Protein AF-A0A1A8LHS8-F1 (afdb_monomer_lite)

Secondary structure (DSSP, 8-state):
-HHHHHHHHS--EE---TT-TT-PPPPSHHHHHTT-SEE---TT--SHHHHHHHHHHHTGGG-S--PPPGGGS-TT----SSS--SSTT--------------S---SS--TTPPP-------B-SSGGG-B-

Sequence (133 aa):
NDYIRHNVEKLSRVYPAGSRTNSSNYDPVPLWNAGCQIVALNFQTGCKEMDVNQGRFFVNGNCGYVLKPSYMRDRSTEFDPITLTRGEWLKHKILHIMIISAQQLPKVNKKKSSIVDPLVRVQIFGVPADVAE

Foldseek 3Di:
DVLLLVLLVDADADDDDPVPPVQDFDACQVVVLSNHLHDDGRCVDPDPSNVVVQVVQPPPVSPSDDDRDPLSNDNPHPDDLADGDDDPPPDDDDDDDDDDDDPPPDDPDPDPPDDDDDDDDDFDGHRPVGTDD

pLDDT: mean 95.69, std 4.18, range [78.56, 98.75]

InterPro domains:
  IPR001192 Phosphoinositide phospholipase C family [PR00390] (11-32)
  IPR001192 Phosphoinositide phospholipase C family [PR00390] (32-50)
  IPR001192 Phosphoinositide phospholipase C family [PTHR10336] (2-130)
  IPR001711 Phospholipase C, phosphatidylinositol-specific, Y domain [PF00387] (3-70)
  IPR001711 Phospholipase C, phosphatidylinositol-specific, Y domain [PS50008] (2-73)
  IPR001711 Phospholipase C, phosphatidylinositol-specific, Y domain [SM00149] (1-73)
  IPR017946 PLC-like phosphodiesterase, TIM beta/alpha-barrel domain superfamily [G3DSA:3.20.20.190] (1-88)
  IPR017946 PLC-like phosphodiesterase, TIM beta/alpha-barrel domain superfamily [SSF51695] (2-85)
  IPR035892 C2 domain superfamily [G3DSA:2.60.40.150] (89-133)
  IPR035892 C2 domain superfamily [SSF49562] (93-128)

Organism: NCBI:txid704102

Structure (mmCIF, N/CA/C/O backbone):
data_AF-A0A1A8LHS8-F1
#
_entry.id   AF-A0A1A8LHS8-F1
#
loop_
_atom_site.group_PDB
_atom_site.id
_atom_site.type_symbol
_atom_site.label_atom_id
_atom_site.label_alt_id
_atom_site.label_comp_id
_atom_site.label_asym_id
_atom_site.label_entity_id
_atom_site.label_seq_id
_atom_site.pdbx_PDB_ins_code
_atom_site.Cartn_x
_atom_site.Cartn_y
_atom_site.Cartn_z
_atom_site.occupancy
_atom_site.B_iso_or_equiv
_atom_site.auth_seq_id
_atom_site.auth_comp_id
_atom_site.auth_asym_id
_atom_site.auth_atom_id
_atom_site.pdbx_PDB_model_num
ATOM 1 N N . ASN A 1 1 ? 11.925 5.873 -13.320 1.00 91.31 1 ASN A N 1
ATOM 2 C CA . ASN A 1 1 ? 11.497 4.587 -12.718 1.00 91.31 1 ASN A CA 1
ATOM 3 C C . ASN A 1 1 ? 12.608 3.526 -12.509 1.00 91.31 1 ASN A C 1
ATOM 5 O O . ASN A 1 1 ? 12.285 2.345 -12.371 1.00 91.31 1 ASN A O 1
ATOM 9 N N . ASP A 1 2 ? 13.895 3.885 -12.389 1.00 95.00 2 ASP A N 1
ATOM 10 C CA . ASP A 1 2 ? 14.994 2.893 -12.317 1.00 95.00 2 ASP A CA 1
ATOM 11 C C . ASP A 1 2 ? 14.869 1.891 -11.162 1.00 95.00 2 ASP A C 1
ATOM 13 O O . ASP A 1 2 ? 15.146 0.700 -11.318 1.00 95.00 2 ASP A O 1
ATOM 17 N N . TYR A 1 3 ? 14.382 2.349 -10.008 1.00 96.12 3 TYR A N 1
ATOM 18 C CA . TYR A 1 3 ? 14.212 1.493 -8.836 1.00 96.12 3 TYR A CA 1
ATOM 19 C C . TYR A 1 3 ? 13.153 0.396 -9.047 1.00 96.12 3 TYR A C 1
ATOM 21 O O . TYR A 1 3 ? 13.315 -0.728 -8.573 1.00 96.12 3 TYR A O 1
ATOM 29 N N . ILE A 1 4 ? 12.114 0.671 -9.843 1.00 97.19 4 ILE A N 1
ATOM 30 C CA . ILE A 1 4 ? 11.100 -0.327 -10.215 1.00 97.19 4 ILE A CA 1
ATOM 31 C C . ILE A 1 4 ? 11.732 -1.411 -11.086 1.00 97.19 4 ILE A C 1
ATOM 33 O O . ILE A 1 4 ? 11.532 -2.595 -10.815 1.00 97.19 4 ILE A O 1
ATOM 37 N N . ARG A 1 5 ? 12.533 -1.015 -12.085 1.00 97.81 5 ARG A N 1
ATOM 38 C CA . ARG A 1 5 ? 13.253 -1.947 -12.969 1.00 97.81 5 ARG A CA 1
ATOM 39 C C . ARG A 1 5 ? 14.226 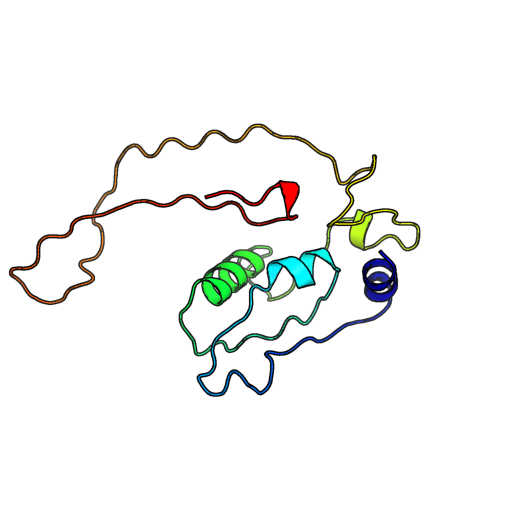-2.822 -12.178 1.00 97.81 5 ARG A C 1
ATOM 41 O O . ARG A 1 5 ? 14.240 -4.034 -12.366 1.00 97.81 5 ARG A O 1
ATOM 48 N N . HIS A 1 6 ? 14.960 -2.245 -11.223 1.00 98.19 6 HIS A N 1
ATOM 49 C CA . HIS A 1 6 ? 15.814 -3.002 -10.300 1.00 98.19 6 HIS A CA 1
ATOM 50 C C . HIS A 1 6 ? 15.024 -4.079 -9.532 1.00 98.19 6 HIS A C 1
ATOM 52 O O . HIS A 1 6 ? 15.426 -5.244 -9.471 1.00 98.19 6 HIS A O 1
ATOM 58 N N . ASN A 1 7 ? 13.850 -3.712 -9.015 1.00 98.44 7 ASN A N 1
ATOM 59 C CA . ASN A 1 7 ? 12.972 -4.587 -8.239 1.00 98.44 7 ASN A CA 1
ATOM 60 C C . ASN A 1 7 ? 12.260 -5.680 -9.065 1.00 98.44 7 ASN A C 1
ATOM 62 O O . ASN A 1 7 ? 11.504 -6.487 -8.510 1.00 98.44 7 ASN A O 1
ATOM 66 N N . VAL A 1 8 ? 12.448 -5.730 -10.387 1.00 98.31 8 VAL A N 1
ATOM 67 C CA . VAL A 1 8 ? 12.002 -6.868 -11.210 1.00 98.31 8 VAL A CA 1
ATOM 68 C C . VAL A 1 8 ? 12.892 -8.087 -10.970 1.00 98.31 8 VAL A C 1
ATOM 70 O O . VAL A 1 8 ? 12.394 -9.207 -10.906 1.00 98.31 8 VAL A O 1
ATOM 73 N N . GLU A 1 9 ? 14.196 -7.873 -10.803 1.00 97.81 9 GLU A N 1
ATOM 74 C CA . GLU A 1 9 ? 15.187 -8.951 -10.709 1.00 97.81 9 GLU A CA 1
ATOM 75 C C . GLU A 1 9 ? 15.787 -9.117 -9.314 1.00 97.81 9 GLU A C 1
ATOM 77 O O . GLU A 1 9 ? 16.358 -10.165 -9.009 1.00 97.81 9 GLU A O 1
ATOM 82 N N . LYS A 1 10 ? 15.712 -8.076 -8.482 1.00 98.25 10 LYS A N 1
ATOM 83 C CA . LYS A 1 10 ? 16.336 -8.023 -7.159 1.00 98.25 10 LYS A CA 1
ATOM 84 C C . LYS A 1 10 ? 15.285 -7.786 -6.079 1.00 98.25 10 LYS A C 1
ATOM 86 O O . LYS A 1 10 ? 14.234 -7.192 -6.329 1.00 98.25 10 LYS A O 1
ATOM 91 N N . LEU A 1 11 ? 15.573 -8.264 -4.871 1.00 98.62 11 LEU A N 1
ATOM 92 C CA . LEU A 1 11 ? 14.763 -7.990 -3.687 1.00 98.62 11 LEU A CA 1
ATOM 93 C C . LEU A 1 11 ? 15.325 -6.775 -2.953 1.00 98.62 11 LEU A C 1
ATOM 95 O O . LEU A 1 11 ? 16.493 -6.774 -2.569 1.00 98.62 11 LEU A O 1
ATOM 99 N N . SER A 1 12 ? 14.469 -5.788 -2.707 1.00 98.69 12 SER A N 1
ATOM 100 C CA . SER A 1 12 ? 14.786 -4.625 -1.881 1.00 98.69 12 SER A CA 1
ATOM 101 C C . SER A 1 12 ? 14.097 -4.732 -0.526 1.00 98.69 12 SER A C 1
ATOM 103 O O . SER A 1 12 ? 12.884 -4.961 -0.441 1.00 98.69 12 SER A O 1
ATOM 105 N N . ARG A 1 13 ? 14.883 -4.537 0.539 1.00 98.69 13 ARG A N 1
ATOM 106 C CA . ARG A 1 13 ? 14.401 -4.430 1.917 1.00 98.69 13 ARG A CA 1
ATOM 107 C C . ARG A 1 13 ? 14.502 -2.993 2.399 1.00 98.69 13 ARG A C 1
ATOM 109 O O . ARG A 1 13 ? 15.575 -2.404 2.346 1.00 98.69 13 ARG A O 1
ATOM 116 N N . VAL A 1 14 ? 13.399 -2.467 2.920 1.00 98.50 14 VAL A N 1
ATOM 117 C CA . VAL A 1 14 ? 13.323 -1.120 3.495 1.00 98.50 14 VAL A CA 1
ATOM 118 C C . VAL A 1 14 ? 12.850 -1.214 4.939 1.00 98.50 14 VAL A C 1
ATOM 120 O O . VAL A 1 14 ? 12.102 -2.125 5.284 1.00 98.50 14 VAL A O 1
ATOM 123 N N . TYR A 1 15 ? 13.332 -0.318 5.795 1.00 98.25 15 TYR A N 1
ATOM 124 C CA . TYR A 1 15 ? 13.069 -0.318 7.231 1.00 98.25 15 TYR A CA 1
ATOM 125 C C . TYR A 1 15 ? 12.753 1.098 7.737 1.00 98.25 15 TYR A C 1
ATOM 127 O O . TYR A 1 15 ? 13.143 2.075 7.091 1.00 98.25 15 TYR A O 1
ATOM 135 N N . PRO A 1 16 ? 12.052 1.235 8.880 1.00 98.19 16 PRO A N 1
ATOM 136 C CA . PRO A 1 16 ? 11.773 2.539 9.469 1.00 98.19 16 PRO A CA 1
ATOM 137 C C . PRO A 1 16 ? 13.065 3.289 9.805 1.00 98.19 16 PRO A C 1
ATOM 139 O O . PRO A 1 16 ? 14.047 2.688 10.238 1.00 98.19 16 PRO A O 1
ATOM 142 N N . ALA A 1 17 ? 13.061 4.613 9.642 1.00 97.44 17 ALA A N 1
ATOM 143 C CA . ALA A 1 17 ? 14.199 5.446 10.020 1.00 97.44 17 ALA A CA 1
ATOM 144 C C . ALA A 1 17 ? 14.549 5.277 11.510 1.00 97.44 17 ALA A C 1
ATOM 146 O O . ALA A 1 17 ? 13.654 5.198 12.351 1.00 97.44 17 ALA A O 1
ATOM 147 N N . GLY A 1 18 ? 15.844 5.305 11.848 1.00 96.69 18 GLY A N 1
ATOM 148 C CA . GLY A 1 18 ? 16.316 5.142 13.232 1.00 96.69 18 GLY A CA 1
ATOM 149 C C . GLY A 1 18 ? 15.802 6.209 14.209 1.00 96.69 18 GLY A C 1
ATOM 150 O O . GLY A 1 18 ? 15.747 5.967 15.410 1.00 96.69 18 GLY A O 1
ATOM 151 N N . SER A 1 19 ? 15.351 7.361 13.703 1.00 97.25 19 SER A N 1
ATOM 152 C CA . SER A 1 19 ? 14.690 8.407 14.495 1.00 97.25 19 SER A CA 1
ATOM 153 C C . SER A 1 19 ? 13.319 7.994 15.047 1.00 97.25 19 SER A C 1
ATOM 155 O O . SER A 1 19 ? 12.818 8.628 15.972 1.00 97.25 19 SER A O 1
ATOM 157 N N . ARG A 1 20 ? 12.704 6.921 14.530 1.00 96.06 20 ARG A N 1
ATOM 158 C CA . ARG A 1 20 ? 11.410 6.385 14.986 1.00 96.06 20 ARG A CA 1
ATOM 159 C C . ARG A 1 20 ? 11.583 5.482 16.210 1.00 96.06 20 ARG A C 1
ATOM 161 O O . ARG A 1 20 ? 11.141 4.336 16.227 1.00 96.06 20 ARG A O 1
ATOM 168 N N . THR A 1 21 ? 12.219 6.011 17.250 1.00 96.06 21 THR A N 1
ATOM 169 C CA . THR A 1 21 ? 12.524 5.293 18.501 1.00 96.06 21 THR A CA 1
ATOM 170 C C . THR A 1 21 ? 11.270 4.837 19.251 1.00 96.06 21 THR A C 1
ATOM 172 O O . THR A 1 21 ? 11.306 3.848 19.977 1.00 96.06 21 THR A O 1
ATOM 175 N N . ASN A 1 22 ? 10.132 5.495 19.018 1.00 97.00 22 ASN A N 1
ATOM 176 C CA . ASN A 1 22 ? 8.817 5.102 19.529 1.00 97.00 22 ASN A CA 1
ATOM 177 C C . ASN A 1 22 ? 8.138 3.975 18.727 1.00 97.00 22 ASN A C 1
ATOM 179 O O . ASN A 1 22 ? 6.953 3.724 18.923 1.00 97.00 22 ASN A O 1
ATOM 183 N N . SER A 1 23 ? 8.850 3.324 17.801 1.00 96.88 23 SER A N 1
ATOM 184 C CA . SER A 1 23 ? 8.310 2.284 16.916 1.00 96.88 23 SER A CA 1
ATOM 185 C C . SER A 1 23 ? 7.168 2.741 15.992 1.00 96.88 23 SER A C 1
ATOM 187 O O . SER A 1 23 ? 6.399 1.912 15.502 1.00 96.88 23 SER A O 1
ATOM 189 N N . SER A 1 24 ? 7.044 4.042 15.708 1.00 98.12 24 SER A N 1
ATOM 190 C CA . SER A 1 24 ? 6.103 4.529 14.689 1.00 98.12 24 SER A CA 1
ATOM 191 C C . SER A 1 24 ? 6.427 3.962 13.302 1.00 98.12 24 SER A C 1
ATOM 193 O O . SER A 1 24 ? 7.583 3.663 12.989 1.00 98.12 24 SER A O 1
ATOM 195 N N . ASN A 1 25 ? 5.408 3.830 12.454 1.00 98.50 25 ASN A N 1
ATOM 196 C CA . ASN A 1 25 ? 5.546 3.338 11.085 1.00 98.50 25 ASN A CA 1
ATOM 197 C C . ASN A 1 25 ? 5.503 4.483 10.063 1.00 98.50 25 ASN A C 1
ATOM 199 O O . ASN A 1 25 ? 5.036 5.587 10.349 1.00 98.50 25 ASN A O 1
ATOM 203 N N . TYR A 1 26 ? 6.070 4.230 8.887 1.00 98.31 26 TYR A N 1
ATOM 204 C CA . TYR A 1 26 ? 5.934 5.070 7.698 1.00 98.31 26 TYR A CA 1
ATOM 205 C C . TYR A 1 26 ? 4.883 4.450 6.766 1.00 98.31 26 TYR A C 1
ATOM 207 O O . TYR A 1 26 ? 4.600 3.258 6.887 1.00 98.31 26 TYR A O 1
ATOM 215 N N . ASP A 1 27 ? 4.327 5.233 5.840 1.00 98.06 27 ASP A N 1
ATOM 216 C CA . ASP A 1 27 ? 3.385 4.717 4.841 1.00 98.06 27 ASP A CA 1
ATOM 217 C C . ASP A 1 27 ? 4.087 3.714 3.901 1.00 98.06 27 ASP A C 1
ATOM 219 O O . ASP A 1 27 ? 5.036 4.096 3.206 1.00 98.06 27 ASP A O 1
ATOM 223 N N . PRO A 1 28 ? 3.667 2.435 3.862 1.00 98.56 28 PRO A N 1
ATOM 224 C CA . PRO A 1 28 ? 4.299 1.432 3.012 1.00 98.56 28 PRO A CA 1
ATOM 225 C C . PRO A 1 28 ? 3.976 1.596 1.516 1.00 98.56 28 PRO A C 1
ATOM 227 O O . PRO A 1 28 ? 4.720 1.083 0.674 1.00 98.56 28 PRO A O 1
ATOM 230 N N . VAL A 1 29 ? 2.895 2.302 1.162 1.00 98.56 29 VAL A N 1
ATOM 231 C CA . VAL A 1 29 ? 2.349 2.346 -0.204 1.00 98.56 29 VAL A CA 1
ATOM 232 C C . VAL A 1 29 ? 3.326 2.949 -1.220 1.00 98.56 29 VAL A C 1
ATOM 234 O O . VAL A 1 29 ? 3.533 2.318 -2.261 1.00 98.56 29 VAL A O 1
ATOM 237 N N . PRO A 1 30 ? 4.020 4.075 -0.950 1.00 98.25 30 PRO A N 1
ATOM 238 C CA . PRO A 1 30 ? 5.036 4.600 -1.862 1.00 98.25 30 PRO A CA 1
ATOM 239 C C . PRO A 1 30 ? 6.149 3.596 -2.194 1.00 98.25 30 PRO A C 1
ATOM 241 O O . PRO A 1 30 ? 6.630 3.558 -3.327 1.00 98.25 30 PRO A O 1
ATOM 244 N N . LEU A 1 31 ? 6.539 2.741 -1.243 1.00 98.56 31 LEU A N 1
ATOM 245 C CA . LEU A 1 31 ? 7.575 1.733 -1.475 1.00 98.56 31 LEU A CA 1
ATOM 246 C C . LEU A 1 31 ? 7.053 0.545 -2.284 1.00 98.56 31 LEU A C 1
ATOM 248 O O . LEU A 1 31 ? 7.766 0.042 -3.154 1.00 98.56 31 LEU A O 1
ATOM 252 N N . TRP A 1 32 ? 5.802 0.132 -2.070 1.00 98.62 32 TRP A N 1
ATOM 253 C CA . TRP A 1 32 ? 5.159 -0.846 -2.948 1.00 98.62 32 TRP A CA 1
ATOM 254 C C . TRP A 1 32 ? 4.982 -0.306 -4.367 1.00 98.62 32 TRP A C 1
ATOM 256 O O . TRP A 1 32 ? 5.258 -1.039 -5.312 1.00 98.62 32 TRP A O 1
ATOM 266 N N . ASN A 1 33 ? 4.617 0.969 -4.532 1.00 98.25 33 ASN A N 1
ATOM 267 C CA . ASN A 1 33 ? 4.540 1.640 -5.835 1.00 98.25 33 ASN A CA 1
ATOM 268 C C . ASN A 1 33 ? 5.904 1.687 -6.546 1.00 98.25 33 ASN A C 1
ATOM 270 O O . ASN A 1 33 ? 5.964 1.647 -7.772 1.00 98.25 33 ASN A O 1
ATOM 274 N N . ALA A 1 34 ? 7.006 1.706 -5.790 1.00 97.75 34 ALA A N 1
ATOM 275 C CA . ALA A 1 34 ? 8.369 1.595 -6.312 1.00 97.75 34 ALA A CA 1
ATOM 276 C C . ALA A 1 34 ? 8.841 0.139 -6.536 1.00 97.75 34 ALA A C 1
ATOM 278 O O . ALA A 1 34 ? 9.970 -0.101 -6.966 1.00 97.75 34 ALA A O 1
ATOM 279 N N . GLY A 1 35 ? 7.994 -0.856 -6.260 1.00 98.25 35 GLY A N 1
ATOM 280 C CA . GLY A 1 35 ? 8.284 -2.272 -6.489 1.00 98.25 35 GLY A CA 1
ATOM 281 C C . GLY A 1 35 ? 9.000 -2.996 -5.353 1.00 98.25 35 GLY A C 1
ATOM 282 O O . GLY A 1 35 ? 9.268 -4.190 -5.523 1.00 98.25 35 GLY A O 1
ATOM 283 N N . CYS A 1 36 ? 9.269 -2.330 -4.225 1.00 98.62 36 CYS A N 1
ATOM 284 C CA . CYS A 1 36 ? 9.909 -2.938 -3.060 1.00 98.62 36 CYS A CA 1
ATOM 285 C C . CYS A 1 36 ? 9.040 -4.057 -2.481 1.00 98.62 36 CYS A C 1
ATOM 287 O O . CYS A 1 36 ? 7.831 -3.903 -2.309 1.00 98.62 36 CYS A O 1
ATOM 289 N N . GLN A 1 37 ? 9.669 -5.182 -2.156 1.00 98.56 37 GLN A N 1
ATOM 290 C CA . GLN A 1 37 ? 8.984 -6.402 -1.736 1.00 98.56 37 GLN A CA 1
ATOM 291 C C . GLN A 1 37 ? 9.029 -6.573 -0.217 1.00 98.56 37 GLN A C 1
ATOM 293 O O . GLN A 1 37 ? 8.033 -6.963 0.384 1.00 98.56 37 GLN A O 1
ATOM 298 N N . ILE A 1 38 ? 10.165 -6.251 0.412 1.00 98.75 38 ILE A N 1
ATOM 299 C CA . ILE A 1 38 ? 10.373 -6.431 1.853 1.00 98.75 38 ILE A CA 1
ATOM 300 C C . ILE A 1 38 ? 10.287 -5.061 2.538 1.00 98.75 38 ILE A C 1
ATOM 302 O O . ILE A 1 38 ? 11.282 -4.477 2.967 1.00 98.75 38 ILE A O 1
ATOM 306 N N . VAL A 1 39 ? 9.072 -4.523 2.598 1.00 98.69 39 VAL A N 1
ATOM 307 C CA . VAL A 1 39 ? 8.750 -3.249 3.257 1.00 98.69 39 VAL A CA 1
ATOM 308 C C . VAL A 1 39 ? 8.525 -3.520 4.746 1.00 98.69 39 VAL A C 1
ATOM 310 O O . VAL A 1 39 ? 7.434 -3.904 5.159 1.00 98.69 39 VAL A O 1
ATOM 313 N N . ALA A 1 40 ? 9.584 -3.419 5.552 1.00 98.62 40 ALA A N 1
ATOM 314 C CA . ALA A 1 40 ? 9.526 -3.759 6.968 1.00 98.62 40 ALA A CA 1
ATOM 315 C C . ALA A 1 40 ? 8.844 -2.648 7.775 1.00 98.62 40 ALA A C 1
ATOM 317 O O . ALA A 1 40 ? 9.195 -1.472 7.649 1.00 98.62 40 ALA A O 1
ATOM 318 N N . LEU A 1 41 ? 7.919 -3.059 8.641 1.00 98.75 41 LEU A N 1
ATOM 319 C CA . LEU A 1 41 ? 7.185 -2.223 9.585 1.00 98.75 41 LEU A CA 1
ATOM 320 C C . LEU A 1 41 ? 7.290 -2.816 10.999 1.00 98.75 41 LEU A C 1
ATOM 322 O O . LEU A 1 41 ? 7.571 -4.001 11.178 1.00 98.75 41 LEU A O 1
ATOM 326 N N . ASN A 1 42 ? 7.031 -1.989 12.002 1.00 98.50 42 ASN A N 1
ATOM 327 C CA . ASN A 1 42 ? 6.925 -2.360 13.407 1.00 98.50 42 ASN A CA 1
ATOM 328 C C . ASN A 1 42 ? 5.538 -2.964 13.681 1.00 98.50 42 ASN A C 1
ATOM 330 O O . ASN A 1 42 ? 4.574 -2.223 13.877 1.00 98.50 42 ASN A O 1
ATOM 334 N N . PHE A 1 43 ? 5.427 -4.297 13.666 1.00 98.25 43 PHE A N 1
ATOM 335 C CA . PHE A 1 43 ? 4.159 -5.042 13.811 1.00 98.25 43 PHE A CA 1
ATOM 336 C C . PHE A 1 43 ? 3.464 -4.851 15.164 1.00 98.25 43 PHE A C 1
ATOM 338 O O . PHE A 1 43 ? 2.251 -5.009 15.259 1.00 98.25 43 PHE A O 1
ATOM 345 N N . GLN A 1 44 ? 4.216 -4.500 16.206 1.00 98.06 44 GLN A N 1
ATOM 346 C CA . GLN A 1 44 ? 3.689 -4.240 17.545 1.00 98.06 44 GLN A CA 1
ATOM 347 C C . GLN A 1 44 ? 2.861 -2.948 17.638 1.00 98.06 44 GLN A C 1
ATOM 349 O O . GLN A 1 44 ? 2.137 -2.755 18.612 1.00 98.06 44 GLN A O 1
ATOM 354 N N . THR A 1 45 ? 2.986 -2.048 16.659 1.00 97.62 45 THR A N 1
ATOM 355 C CA . THR A 1 45 ? 2.349 -0.730 16.685 1.00 97.62 45 THR A CA 1
ATOM 356 C C . THR A 1 45 ? 1.013 -0.781 15.948 1.00 97.62 45 THR A C 1
ATOM 358 O O . THR A 1 45 ? 0.981 -0.859 14.721 1.00 97.62 45 THR A O 1
ATOM 361 N N . GLY A 1 46 ? -0.094 -0.703 16.694 1.00 96.88 46 GLY A N 1
ATOM 362 C CA . GLY A 1 46 ? -1.433 -0.525 16.126 1.00 96.88 46 GLY A CA 1
ATOM 363 C C . GLY A 1 46 ? -1.590 0.885 15.559 1.00 96.88 46 GLY A C 1
ATOM 364 O O . GLY A 1 46 ? -1.750 1.843 16.315 1.00 96.88 46 GLY A O 1
ATOM 365 N N . CYS A 1 47 ? -1.491 1.020 14.240 1.00 97.31 47 CYS A N 1
ATOM 366 C CA . CYS A 1 47 ? -1.588 2.291 13.530 1.00 97.31 47 CYS A CA 1
ATOM 367 C C . CYS A 1 47 ? -2.091 2.087 12.096 1.00 97.31 47 CYS A C 1
ATOM 369 O O . CYS A 1 47 ? -2.044 0.979 11.561 1.00 97.31 47 CYS A O 1
ATOM 371 N N . LYS A 1 48 ? -2.489 3.188 11.450 1.00 97.38 48 LYS A N 1
ATOM 372 C CA . LYS A 1 48 ? -3.019 3.215 10.079 1.00 97.38 48 LYS A CA 1
ATOM 373 C C . LYS A 1 48 ? -2.103 2.507 9.072 1.00 97.38 48 LYS A C 1
ATOM 375 O O . LYS A 1 48 ? -2.572 1.775 8.207 1.00 97.38 48 LYS A O 1
ATOM 380 N N . GLU A 1 49 ? -0.791 2.706 9.177 1.00 98.44 49 GLU A N 1
ATOM 381 C CA . GLU A 1 49 ? 0.192 2.090 8.278 1.00 98.44 49 GLU A CA 1
ATOM 382 C C . GLU A 1 49 ? 0.206 0.561 8.418 1.00 98.44 49 GLU A C 1
ATOM 384 O O . GLU A 1 49 ? 0.367 -0.160 7.431 1.00 98.44 49 GLU A O 1
ATOM 389 N N . MET A 1 50 ? 0.009 0.061 9.643 1.00 98.50 50 MET A N 1
ATOM 390 C CA . MET A 1 50 ? -0.103 -1.371 9.905 1.00 98.50 50 MET A CA 1
ATOM 391 C C . MET A 1 50 ? -1.441 -1.927 9.412 1.00 98.50 50 MET A C 1
ATOM 393 O O . MET A 1 50 ? -1.451 -3.014 8.837 1.00 98.50 50 MET A O 1
ATOM 397 N N . ASP A 1 51 ? -2.537 -1.175 9.549 1.00 98.50 51 ASP A N 1
ATOM 398 C CA . ASP A 1 51 ? -3.852 -1.566 9.023 1.00 98.50 51 ASP A CA 1
ATOM 399 C C . ASP A 1 51 ? -3.803 -1.742 7.494 1.00 98.50 51 ASP A C 1
ATOM 401 O O . ASP A 1 51 ? -4.271 -2.749 6.956 1.00 98.50 51 ASP A O 1
ATOM 405 N N . VAL A 1 52 ? -3.148 -0.812 6.785 1.00 98.38 52 VAL A N 1
ATOM 406 C CA . VAL A 1 52 ? -2.917 -0.902 5.332 1.00 98.38 52 VAL A CA 1
ATOM 407 C C . VAL A 1 52 ? -2.060 -2.123 4.978 1.00 98.38 52 VAL A C 1
ATOM 409 O O . VAL A 1 52 ? -2.368 -2.839 4.023 1.00 98.38 52 VAL A O 1
ATOM 412 N N . ASN A 1 53 ? -1.007 -2.407 5.751 1.00 98.50 53 ASN A N 1
ATOM 413 C CA . ASN A 1 53 ? -0.174 -3.597 5.566 1.00 98.50 53 ASN A CA 1
ATOM 414 C C . ASN A 1 53 ? -0.955 -4.902 5.756 1.00 98.50 53 ASN A C 1
ATOM 416 O O . ASN A 1 53 ? -0.894 -5.787 4.902 1.00 98.50 53 ASN A O 1
ATOM 420 N N . GLN A 1 54 ? -1.731 -5.012 6.830 1.00 98.19 54 GLN A N 1
ATOM 421 C CA . GLN A 1 54 ? -2.561 -6.187 7.082 1.00 98.19 54 GLN A CA 1
ATOM 422 C C . GLN A 1 54 ? -3.607 -6.374 5.977 1.00 98.19 54 GLN A C 1
ATOM 424 O O . GLN A 1 54 ? -3.728 -7.473 5.439 1.00 98.19 54 GLN A O 1
ATOM 429 N N . GLY A 1 55 ? -4.288 -5.303 5.556 1.00 97.88 55 GLY A N 1
ATOM 430 C CA . GLY A 1 55 ? -5.233 -5.347 4.438 1.00 97.88 55 GLY A CA 1
ATOM 431 C C . GLY A 1 55 ? -4.584 -5.788 3.121 1.00 97.88 55 GLY A C 1
ATOM 432 O O . GLY A 1 55 ? -5.136 -6.624 2.405 1.00 97.88 55 GLY A O 1
ATOM 433 N N . ARG A 1 56 ? -3.374 -5.293 2.819 1.00 97.69 56 ARG A N 1
ATOM 434 C CA . ARG A 1 56 ? -2.617 -5.660 1.612 1.00 97.69 56 ARG A CA 1
ATOM 435 C C . ARG A 1 56 ? -2.290 -7.150 1.557 1.00 97.69 56 ARG A C 1
ATOM 437 O O . ARG A 1 56 ? -2.378 -7.725 0.474 1.00 97.69 56 ARG A O 1
ATOM 444 N N . PHE A 1 57 ? -1.901 -7.751 2.682 1.00 98.50 57 PHE A N 1
ATOM 445 C CA . PHE A 1 57 ? -1.486 -9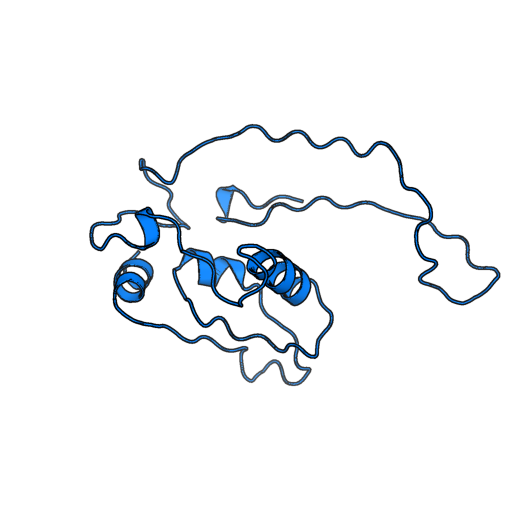.156 2.765 1.00 98.50 57 PHE A CA 1
ATOM 446 C C . PHE A 1 57 ? -2.611 -10.129 3.134 1.00 98.50 57 PHE A C 1
ATOM 448 O O . PHE A 1 57 ? -2.385 -11.331 3.086 1.00 98.50 57 PHE A O 1
ATOM 455 N N . PHE A 1 58 ? -3.823 -9.640 3.418 1.00 97.88 58 PHE A N 1
ATOM 456 C CA . PHE A 1 58 ? -4.998 -10.481 3.667 1.00 97.88 58 PHE A CA 1
ATOM 457 C C . PHE A 1 58 ? -5.422 -11.297 2.432 1.00 97.88 58 PHE A C 1
ATOM 459 O O . PHE A 1 58 ? -5.954 -12.403 2.545 1.00 97.88 58 PHE A O 1
ATOM 466 N N . VAL A 1 59 ? -5.174 -10.763 1.232 1.00 96.25 59 VAL A N 1
ATOM 467 C CA . VAL A 1 59 ? -5.437 -11.466 -0.033 1.00 96.25 59 VAL A CA 1
ATOM 468 C C . VAL A 1 59 ? -4.500 -12.667 -0.214 1.00 96.25 59 VAL A C 1
ATOM 470 O O . VAL A 1 59 ? -3.535 -12.847 0.523 1.00 96.25 59 VAL A O 1
ATOM 473 N N . ASN A 1 60 ? -4.762 -13.498 -1.226 1.00 97.94 60 ASN A N 1
ATOM 474 C CA . ASN A 1 60 ? -3.946 -14.684 -1.522 1.00 97.94 60 ASN A CA 1
ATOM 475 C C . ASN A 1 60 ? -3.830 -15.662 -0.330 1.00 97.94 60 ASN A C 1
ATOM 477 O O . ASN A 1 60 ? -2.769 -16.226 -0.063 1.00 97.94 60 ASN A O 1
ATOM 481 N N . GLY A 1 61 ? -4.927 -15.829 0.416 1.00 97.62 61 GLY A N 1
ATOM 482 C CA . GLY A 1 61 ? -4.997 -16.757 1.546 1.00 97.62 61 GLY A CA 1
ATOM 483 C C . GLY A 1 61 ? -4.136 -16.356 2.745 1.00 97.62 61 GLY A C 1
ATOM 484 O O . GLY A 1 61 ? -3.754 -17.231 3.516 1.00 97.62 61 GLY A O 1
ATOM 485 N N . ASN A 1 62 ? -3.806 -15.067 2.897 1.00 97.69 62 ASN A N 1
ATOM 486 C CA . ASN A 1 62 ? -2.990 -14.553 3.999 1.00 97.69 62 ASN A CA 1
ATOM 487 C C . ASN A 1 62 ? -1.618 -15.249 4.137 1.00 97.69 62 ASN A C 1
ATOM 489 O O . ASN A 1 62 ? -1.087 -15.412 5.234 1.00 97.69 62 ASN A O 1
ATOM 493 N N . CYS A 1 63 ? -1.028 -15.688 3.020 1.00 98.31 63 CYS A N 1
ATOM 494 C CA . CYS A 1 63 ? 0.232 -16.440 3.031 1.00 98.31 63 CYS A CA 1
ATOM 495 C C . CYS A 1 63 ? 1.485 -15.557 3.189 1.00 98.31 63 CYS A C 1
ATOM 497 O O . CYS A 1 63 ? 2.601 -16.071 3.227 1.00 98.31 63 CYS A O 1
ATOM 499 N N . GLY A 1 64 ? 1.318 -14.231 3.233 1.00 97.81 64 GLY A N 1
ATOM 500 C CA . GLY A 1 64 ? 2.418 -13.263 3.305 1.00 97.81 64 GLY A CA 1
ATOM 501 C C . GLY A 1 64 ? 3.061 -12.917 1.956 1.00 97.81 64 GLY A C 1
ATOM 502 O O . GLY A 1 64 ? 3.958 -12.079 1.913 1.00 97.81 64 GLY A O 1
ATOM 503 N N . TYR A 1 65 ? 2.590 -13.495 0.846 1.00 98.56 65 TYR A N 1
ATOM 504 C CA . TYR A 1 65 ? 3.076 -13.193 -0.503 1.00 98.56 65 TYR A CA 1
ATOM 505 C C . TYR A 1 65 ? 1.934 -12.744 -1.408 1.00 98.56 65 TYR A C 1
ATOM 507 O O . TYR A 1 65 ? 0.936 -13.443 -1.562 1.00 98.56 65 TYR A O 1
ATOM 515 N N . VAL A 1 66 ? 2.099 -11.595 -2.066 1.00 98.50 66 VAL A N 1
ATOM 516 C CA . VAL A 1 66 ? 1.129 -11.076 -3.037 1.00 98.50 66 VAL A CA 1
ATOM 517 C C . VAL A 1 66 ? 1.847 -10.749 -4.337 1.00 98.50 66 VAL A C 1
ATOM 519 O O . VAL A 1 66 ? 2.801 -9.970 -4.355 1.00 98.50 66 VAL A O 1
ATOM 522 N N . LEU A 1 67 ? 1.394 -11.350 -5.439 1.00 98.62 67 LEU A N 1
ATOM 523 C CA . LEU A 1 67 ? 2.002 -11.147 -6.750 1.00 98.62 67 LEU A CA 1
ATOM 524 C C . LEU A 1 67 ? 1.882 -9.675 -7.180 1.00 98.62 67 LEU A C 1
ATOM 526 O O . LEU A 1 67 ? 0.806 -9.076 -7.118 1.00 98.62 67 LEU A O 1
ATOM 530 N N . LYS A 1 68 ? 2.996 -9.090 -7.637 1.00 98.50 68 LYS A N 1
ATOM 531 C CA . LYS A 1 68 ? 3.017 -7.728 -8.189 1.00 98.50 68 LYS A CA 1
ATOM 532 C C . LYS A 1 68 ? 2.243 -7.646 -9.520 1.00 98.50 68 LYS A C 1
ATOM 534 O O . LYS A 1 68 ? 2.245 -8.626 -10.279 1.00 98.50 68 LYS A O 1
ATOM 539 N N . PRO A 1 69 ? 1.660 -6.478 -9.859 1.00 97.62 69 PRO A N 1
ATOM 540 C CA . PRO A 1 69 ? 1.105 -6.226 -11.189 1.00 97.62 69 PRO A CA 1
ATOM 541 C C . PRO A 1 69 ? 2.100 -6.567 -12.306 1.00 97.62 69 PRO A C 1
ATOM 543 O O . PRO A 1 69 ? 3.311 -6.443 -12.118 1.00 97.62 69 PRO A O 1
ATOM 546 N N . SER A 1 70 ? 1.610 -7.002 -13.471 1.00 97.88 70 SER A N 1
ATOM 547 C CA . SER A 1 70 ? 2.461 -7.432 -14.596 1.00 97.88 70 SER A CA 1
ATOM 548 C C . SER A 1 70 ? 3.461 -6.358 -15.026 1.00 97.88 70 SER A C 1
ATOM 550 O O . SER A 1 70 ? 4.638 -6.662 -15.188 1.00 97.88 70 SER A O 1
ATOM 552 N N . TYR A 1 71 ? 3.032 -5.098 -15.096 1.00 96.81 71 TYR A N 1
ATOM 553 C CA . TYR A 1 71 ? 3.891 -3.966 -15.451 1.00 96.81 71 TYR A CA 1
ATOM 554 C C . TYR A 1 71 ? 4.989 -3.662 -14.413 1.00 96.81 71 TYR A C 1
ATOM 556 O O . TYR A 1 71 ? 5.931 -2.948 -14.723 1.00 96.81 71 TYR A O 1
ATOM 564 N N . MET A 1 72 ? 4.922 -4.209 -13.194 1.00 97.69 72 MET A N 1
ATOM 565 C CA . MET A 1 72 ? 5.991 -4.115 -12.178 1.00 97.69 72 MET A CA 1
ATOM 566 C C . MET A 1 72 ? 6.878 -5.368 -12.124 1.00 97.69 72 MET A C 1
ATOM 568 O O . MET A 1 72 ? 7.699 -5.530 -11.212 1.00 97.69 72 MET A O 1
ATOM 572 N N . ARG A 1 73 ? 6.651 -6.294 -13.058 1.00 97.81 73 ARG A N 1
ATOM 573 C CA . ARG A 1 73 ? 7.431 -7.516 -13.286 1.00 97.81 73 ARG A CA 1
ATOM 574 C C . ARG A 1 73 ? 8.100 -7.510 -14.663 1.00 97.81 73 ARG A C 1
ATOM 576 O O . ARG A 1 73 ? 8.782 -8.473 -14.994 1.00 97.81 73 ARG A O 1
ATOM 583 N N . ASP A 1 74 ? 7.905 -6.449 -15.442 1.00 97.19 74 ASP A N 1
ATOM 584 C CA . ASP A 1 74 ? 8.512 -6.261 -16.753 1.00 97.19 74 ASP A CA 1
ATOM 585 C C . ASP A 1 74 ? 9.760 -5.369 -16.657 1.00 97.19 74 ASP A C 1
ATOM 587 O O . ASP A 1 74 ? 9.713 -4.274 -16.096 1.00 97.19 74 ASP A O 1
ATOM 591 N N . ARG A 1 75 ? 10.875 -5.830 -17.233 1.00 95.69 75 ARG A N 1
ATOM 592 C CA . ARG A 1 75 ? 12.144 -5.090 -17.292 1.00 95.69 75 ARG A CA 1
ATOM 593 C C . ARG A 1 75 ? 12.053 -3.873 -18.211 1.00 95.69 75 ARG A C 1
ATOM 595 O O . ARG A 1 75 ? 12.707 -2.871 -17.936 1.00 95.69 75 ARG A O 1
ATOM 602 N N . SER A 1 76 ? 11.230 -3.944 -19.260 1.00 95.56 76 SER A N 1
ATOM 603 C CA . SER A 1 76 ? 10.984 -2.826 -20.178 1.00 95.56 76 SER A CA 1
ATOM 604 C C . SER A 1 76 ? 9.945 -1.832 -19.671 1.00 95.56 76 SER A C 1
ATOM 606 O O . SER A 1 76 ? 9.582 -0.914 -20.398 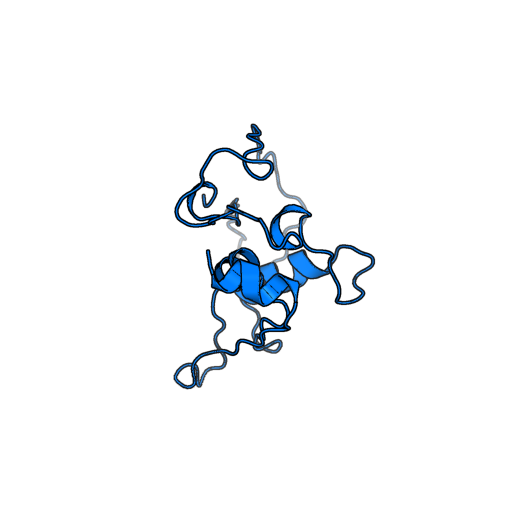1.00 95.56 76 SER A O 1
ATOM 608 N N . THR A 1 77 ? 9.475 -1.968 -18.427 1.00 95.81 77 THR A N 1
ATOM 609 C CA . THR A 1 77 ? 8.424 -1.094 -17.912 1.00 95.81 77 THR A CA 1
ATOM 610 C C . THR A 1 77 ? 8.804 0.386 -17.979 1.00 95.81 77 THR A C 1
ATOM 612 O O . THR A 1 77 ? 9.923 0.802 -17.643 1.00 95.81 77 THR A O 1
ATOM 615 N N . GLU A 1 78 ? 7.832 1.190 -18.393 1.00 96.19 78 GLU A N 1
ATOM 616 C CA . GLU A 1 78 ? 7.855 2.653 -18.335 1.00 96.19 78 GLU A CA 1
ATOM 617 C C . GLU A 1 78 ? 6.952 3.180 -17.213 1.00 96.19 78 GLU A C 1
ATOM 619 O O . GLU A 1 78 ? 6.800 4.388 -17.065 1.00 96.19 78 GLU A O 1
ATOM 624 N N . PHE A 1 79 ? 6.385 2.287 -16.387 1.00 97.00 79 PHE A N 1
ATOM 625 C CA . PHE A 1 79 ? 5.577 2.685 -15.242 1.00 97.00 79 PHE A CA 1
ATOM 626 C C . PHE A 1 79 ? 6.399 3.572 -14.309 1.00 97.00 79 PHE A C 1
ATOM 628 O O . PHE A 1 79 ? 7.462 3.161 -13.835 1.00 97.00 79 PHE A O 1
ATOM 635 N N . ASP A 1 80 ? 5.880 4.762 -14.029 1.00 96.06 80 ASP A N 1
ATOM 636 C CA . ASP A 1 80 ? 6.391 5.667 -13.012 1.00 96.06 80 ASP A CA 1
ATOM 637 C C . ASP A 1 80 ? 5.213 6.146 -12.150 1.00 96.06 80 ASP A C 1
ATOM 639 O O . ASP A 1 80 ? 4.282 6.755 -12.681 1.00 96.06 80 ASP A O 1
ATOM 643 N N . PRO A 1 81 ? 5.200 5.853 -10.837 1.00 95.56 81 PRO A N 1
ATOM 644 C CA . PRO A 1 81 ? 4.075 6.193 -9.976 1.00 95.56 81 PRO A CA 1
ATOM 645 C C . PRO A 1 81 ? 3.927 7.703 -9.766 1.00 95.56 81 PRO A C 1
ATOM 647 O O . PRO A 1 81 ? 2.848 8.137 -9.382 1.00 95.56 81 PRO A O 1
ATOM 650 N N . ILE A 1 82 ? 4.980 8.498 -9.990 1.00 94.50 82 ILE A N 1
ATOM 651 C CA . ILE A 1 82 ? 4.947 9.957 -9.822 1.00 94.50 82 ILE A CA 1
ATOM 652 C C . ILE A 1 82 ? 4.495 10.620 -11.125 1.00 94.50 82 ILE A C 1
ATOM 654 O O . ILE A 1 82 ? 3.649 11.512 -11.107 1.00 94.50 82 ILE A O 1
ATOM 658 N N . THR A 1 83 ? 5.033 10.167 -12.259 1.00 92.94 83 THR A N 1
ATOM 659 C CA . THR A 1 83 ? 4.717 10.702 -13.590 1.00 92.94 83 THR A CA 1
ATOM 660 C C . THR A 1 83 ? 4.067 9.631 -14.459 1.00 92.94 83 THR A C 1
ATOM 662 O O . THR A 1 83 ? 4.728 8.980 -15.269 1.00 92.94 83 THR A O 1
ATOM 665 N N . LEU A 1 84 ? 2.758 9.442 -14.298 1.00 91.56 84 LEU A N 1
ATOM 666 C CA . LEU A 1 84 ? 2.017 8.413 -15.024 1.00 91.56 84 LEU A CA 1
ATOM 667 C C . LEU A 1 84 ? 1.928 8.744 -16.523 1.00 91.56 84 LEU A C 1
ATOM 669 O O . LEU A 1 84 ? 1.177 9.624 -16.941 1.00 91.56 84 LEU A O 1
ATOM 673 N N . THR A 1 85 ? 2.670 8.005 -17.344 1.00 91.31 85 THR A N 1
ATOM 674 C CA . THR A 1 85 ? 2.569 8.029 -18.812 1.00 91.31 85 THR A CA 1
ATOM 675 C C . THR A 1 85 ? 1.554 6.995 -19.313 1.00 91.31 85 THR A C 1
ATOM 677 O O . THR A 1 85 ? 1.022 6.195 -18.539 1.00 91.31 85 THR A O 1
ATOM 680 N N . ARG A 1 86 ? 1.244 7.001 -20.617 1.00 90.12 86 ARG A N 1
ATOM 681 C CA . ARG A 1 86 ? 0.319 6.032 -21.226 1.00 90.12 86 ARG A CA 1
ATOM 682 C C . ARG A 1 86 ? 0.884 4.608 -21.139 1.00 90.12 86 ARG A C 1
ATOM 684 O O . ARG A 1 86 ? 1.957 4.349 -21.662 1.00 90.12 86 ARG A O 1
ATOM 691 N N . GLY A 1 87 ? 0.125 3.682 -20.552 1.00 92.38 87 GLY A N 1
ATOM 692 C CA . GLY A 1 87 ? 0.494 2.267 -20.458 1.00 92.38 87 GLY A CA 1
ATOM 693 C C . GLY A 1 87 ? -0.564 1.416 -19.751 1.00 92.38 87 GLY A C 1
ATOM 694 O O . GLY A 1 87 ? -1.618 1.918 -19.362 1.00 92.38 87 GLY A O 1
ATOM 695 N N . GLU A 1 88 ? -0.275 0.126 -19.561 1.00 92.50 88 GLU A N 1
ATOM 696 C CA . GLU A 1 88 ? -1.196 -0.871 -18.975 1.00 92.50 88 GLU A CA 1
ATOM 697 C C . GLU A 1 88 ? -1.665 -0.554 -17.542 1.00 92.50 88 GLU A C 1
ATOM 699 O O . GLU A 1 88 ? -2.674 -1.097 -17.084 1.00 92.50 88 GLU A O 1
ATOM 704 N N . TRP A 1 89 ? -0.937 0.302 -16.826 1.00 94.81 89 TRP A N 1
ATOM 705 C CA . TRP A 1 89 ? -1.267 0.766 -15.477 1.00 94.81 89 TRP A CA 1
ATOM 706 C C . TRP A 1 89 ? -2.382 1.824 -15.453 1.00 94.81 89 TRP A C 1
ATOM 708 O O . TRP A 1 89 ? -3.080 1.934 -14.449 1.00 94.81 89 TRP A O 1
ATOM 718 N N . LEU A 1 90 ? -2.605 2.573 -16.541 1.00 93.62 90 LEU A N 1
ATOM 719 C CA . LEU A 1 90 ? -3.624 3.631 -16.608 1.00 93.62 90 LEU A CA 1
ATOM 720 C C . LEU A 1 90 ? -5.020 3.079 -16.933 1.00 93.62 90 LEU A C 1
ATOM 722 O O . LEU A 1 90 ? -5.577 3.305 -18.010 1.00 93.62 90 LEU A O 1
ATOM 726 N N . LYS A 1 91 ? -5.614 2.359 -15.979 1.00 93.19 91 LYS A N 1
ATOM 727 C CA . LYS A 1 91 ? -6.970 1.797 -16.090 1.00 93.19 91 LYS A CA 1
ATOM 728 C C . LYS A 1 91 ? -7.949 2.566 -15.208 1.00 93.19 91 LYS A C 1
ATOM 730 O O . LYS A 1 91 ? -8.299 2.108 -14.126 1.00 93.19 91 LYS A O 1
ATOM 735 N N . HIS A 1 92 ? -8.412 3.715 -15.699 1.00 93.00 92 HIS A N 1
ATOM 736 C CA . HIS A 1 92 ? -9.373 4.567 -14.993 1.00 93.00 92 HIS A CA 1
ATOM 737 C C . HIS A 1 92 ? -10.669 3.817 -14.656 1.00 93.00 92 HIS A C 1
ATOM 739 O O . HIS A 1 92 ? -11.224 3.083 -15.482 1.00 93.00 92 HIS A O 1
ATOM 745 N N . LYS A 1 93 ? -11.157 4.026 -13.433 1.00 96.00 93 LYS A N 1
ATOM 746 C CA . LYS A 1 93 ? -12.414 3.481 -12.914 1.00 96.00 93 LYS A CA 1
ATOM 747 C C . LYS A 1 93 ? -13.145 4.561 -12.128 1.00 96.00 93 LYS A C 1
ATOM 749 O O . LYS A 1 93 ? -12.514 5.425 -11.533 1.00 96.00 93 LYS A O 1
ATOM 754 N N . ILE A 1 94 ? -14.472 4.481 -12.117 1.00 97.00 94 ILE A N 1
ATOM 755 C CA . ILE A 1 94 ? -15.321 5.309 -11.259 1.00 97.00 94 ILE A CA 1
ATOM 756 C C . ILE A 1 94 ? -15.720 4.451 -10.061 1.00 97.00 94 ILE A C 1
ATOM 758 O O . ILE A 1 94 ? -16.314 3.387 -10.236 1.00 97.00 94 ILE A O 1
ATOM 762 N N . LEU A 1 95 ? -15.379 4.909 -8.859 1.00 97.19 95 LEU A N 1
ATOM 763 C CA . LEU A 1 95 ? -15.752 4.283 -7.596 1.00 97.19 95 LEU A CA 1
ATOM 764 C C . LEU A 1 95 ? -16.722 5.209 -6.860 1.00 97.19 95 LEU A C 1
ATOM 766 O O . LEU A 1 95 ? -16.375 6.341 -6.542 1.00 97.19 95 LEU A O 1
ATOM 770 N N . HIS A 1 96 ? -17.931 4.723 -6.590 1.00 97.38 96 HIS A N 1
ATOM 771 C CA . HIS A 1 96 ? -18.936 5.434 -5.803 1.00 97.38 96 HIS A CA 1
ATOM 772 C C . HIS A 1 96 ? -19.200 4.662 -4.509 1.00 97.38 96 HIS A C 1
ATOM 774 O O . HIS A 1 96 ? -19.623 3.506 -4.554 1.00 97.38 96 HIS A O 1
ATOM 780 N N . ILE A 1 97 ? -18.951 5.299 -3.363 1.00 97.25 97 ILE A N 1
ATOM 781 C CA . ILE A 1 97 ? -19.159 4.719 -2.032 1.00 97.25 97 ILE A CA 1
ATOM 782 C C . ILE A 1 97 ? -20.189 5.574 -1.296 1.00 97.25 97 ILE A C 1
ATOM 784 O O . ILE A 1 97 ? -19.960 6.754 -1.055 1.00 97.25 97 ILE A O 1
ATOM 788 N N . MET A 1 98 ? -21.313 4.963 -0.917 1.00 97.81 98 MET A N 1
ATOM 789 C CA . MET A 1 98 ? -22.355 5.598 -0.111 1.00 97.81 98 MET A CA 1
ATOM 790 C C . MET A 1 98 ? -22.384 4.963 1.276 1.00 97.81 98 MET A C 1
ATOM 792 O O . MET A 1 98 ? -22.664 3.771 1.415 1.00 97.81 98 MET A O 1
ATOM 796 N N . ILE A 1 99 ? -22.118 5.763 2.307 1.00 97.62 99 ILE A N 1
ATOM 797 C CA . ILE A 1 99 ? -22.240 5.329 3.700 1.00 97.62 99 ILE A CA 1
ATOM 798 C C . ILE A 1 99 ? -23.703 5.472 4.117 1.00 97.62 99 ILE A C 1
ATOM 800 O O . ILE A 1 99 ? -24.210 6.582 4.240 1.00 97.62 99 ILE A O 1
ATOM 804 N N . ILE A 1 100 ? -24.389 4.344 4.299 1.00 97.75 100 ILE A N 1
ATOM 805 C CA . ILE A 1 100 ? -25.830 4.325 4.596 1.00 97.75 100 ILE A CA 1
ATOM 806 C C . ILE A 1 100 ? -26.078 4.352 6.106 1.00 97.75 100 ILE A C 1
ATOM 808 O O . ILE A 1 100 ? -26.864 5.147 6.606 1.00 97.75 100 ILE A O 1
ATOM 812 N N . SER A 1 101 ? -25.452 3.432 6.838 1.00 96.62 101 SER A N 1
ATOM 813 C CA . SER A 1 101 ? -25.679 3.238 8.271 1.00 96.62 101 SER A CA 1
ATOM 814 C C . SER A 1 101 ? -24.548 2.415 8.888 1.00 96.62 101 SER A C 1
ATOM 816 O O . SER A 1 101 ? -23.706 1.872 8.173 1.00 96.62 101 SER A O 1
ATOM 818 N N . ALA A 1 102 ? -24.542 2.307 10.215 1.00 94.25 102 ALA A N 1
ATOM 819 C CA . ALA A 1 102 ? -23.650 1.432 10.964 1.00 94.25 102 ALA A CA 1
ATOM 820 C C . ALA A 1 102 ? -24.445 0.643 12.013 1.00 94.25 102 ALA A C 1
ATOM 822 O O . ALA A 1 102 ? -25.429 1.144 12.560 1.00 94.25 102 ALA A O 1
ATOM 823 N N . GLN A 1 103 ? -24.022 -0.586 12.309 1.00 94.69 103 GLN A N 1
ATOM 824 C CA . GLN A 1 103 ? -24.678 -1.467 13.276 1.00 94.69 103 GLN A CA 1
ATOM 825 C C . GLN A 1 103 ? -23.674 -1.938 14.325 1.00 94.69 103 GLN A C 1
ATOM 827 O O . GLN A 1 103 ? -22.540 -2.264 13.992 1.00 94.69 103 GLN A O 1
ATOM 832 N N . GLN A 1 104 ? -24.110 -1.995 15.587 1.00 92.06 104 GLN A N 1
ATOM 833 C CA . GLN A 1 104 ? -23.339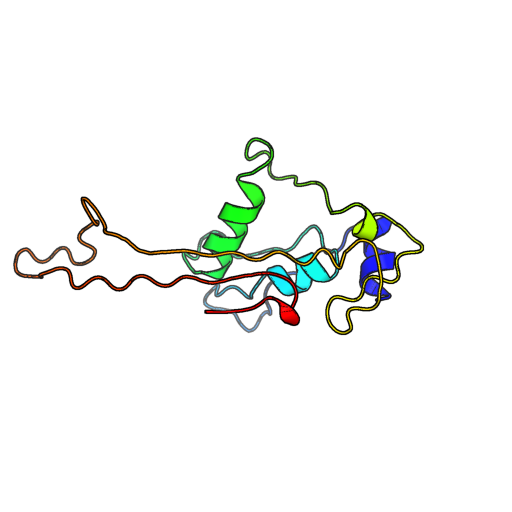 -2.554 16.709 1.00 92.06 104 GLN A CA 1
ATOM 834 C C . GLN A 1 104 ? -21.898 -2.017 16.815 1.00 92.06 104 GLN A C 1
ATOM 836 O O . GLN A 1 104 ? -20.969 -2.766 17.116 1.00 92.06 104 GLN A O 1
ATOM 841 N N . LEU A 1 105 ? -21.702 -0.714 16.572 1.00 90.94 105 LEU A N 1
ATOM 842 C CA . LEU A 1 105 ? -20.377 -0.103 16.669 1.00 90.94 105 LEU A CA 1
ATOM 843 C C . LEU A 1 105 ? -19.776 -0.336 18.066 1.00 90.94 105 LEU A C 1
ATOM 845 O O . LEU A 1 105 ? -20.450 -0.086 19.075 1.00 90.94 105 LEU A O 1
ATOM 849 N N . PRO A 1 106 ? -18.518 -0.804 18.152 1.00 90.12 106 PRO A N 1
ATOM 850 C CA . PRO A 1 106 ? -17.900 -1.112 19.426 1.00 90.12 106 PRO A CA 1
ATOM 851 C C . PRO A 1 106 ? -17.723 0.159 20.251 1.00 90.12 106 PRO A C 1
ATOM 853 O O . PRO A 1 106 ? -17.303 1.212 19.765 1.00 90.12 106 PRO A O 1
ATOM 856 N N . LYS A 1 107 ? -18.000 0.051 21.548 1.00 88.06 107 LYS A N 1
ATOM 857 C CA . LYS A 1 107 ? -17.810 1.161 22.472 1.00 88.06 107 LYS A CA 1
ATOM 858 C C . LYS A 1 107 ? -16.326 1.305 22.815 1.00 88.06 107 LYS A C 1
ATOM 860 O O . LYS A 1 107 ? -15.820 0.614 23.695 1.00 88.06 107 LYS A O 1
ATOM 865 N N . VAL A 1 108 ? -15.638 2.223 22.137 1.00 85.69 108 VAL A N 1
ATOM 866 C CA . VAL A 1 108 ? -14.199 2.474 22.354 1.00 85.69 108 VAL A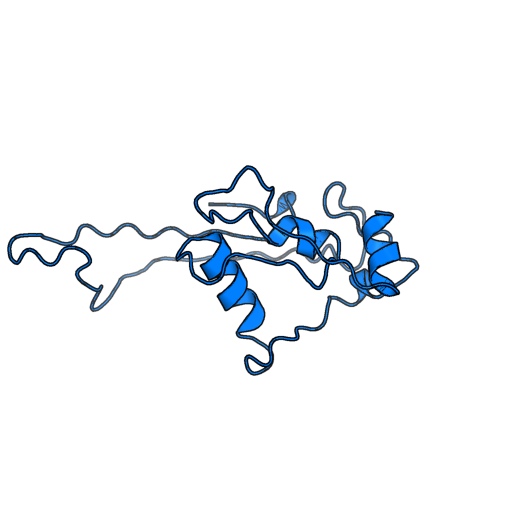 CA 1
ATOM 867 C C . VAL A 1 108 ? -13.930 2.969 23.783 1.00 85.69 108 VAL A C 1
ATOM 869 O O . VAL A 1 108 ? -12.975 2.547 24.433 1.00 85.69 108 VAL A O 1
ATOM 872 N N . ASN A 1 109 ? -14.812 3.820 24.320 1.00 82.50 109 ASN A N 1
ATOM 873 C CA . ASN A 1 109 ? -14.722 4.295 25.699 1.00 82.50 109 ASN A CA 1
ATOM 874 C C . ASN A 1 109 ? -15.457 3.357 26.670 1.00 82.50 109 ASN A C 1
ATOM 876 O O . ASN A 1 109 ? -16.685 3.276 26.673 1.00 82.50 109 ASN A O 1
ATOM 880 N N . LYS A 1 110 ? -14.711 2.711 27.572 1.00 82.12 110 LYS A N 1
ATOM 881 C CA . LYS A 1 110 ? -15.261 1.767 28.561 1.00 82.12 110 LYS A CA 1
ATOM 882 C C . LYS A 1 110 ? -16.180 2.413 29.612 1.00 82.12 110 LYS A C 1
ATOM 884 O O . LYS A 1 110 ? -16.880 1.694 30.323 1.00 82.12 110 LYS A O 1
ATOM 889 N N . LYS A 1 111 ? -16.214 3.748 29.737 1.00 86.38 111 LYS A N 1
ATOM 890 C CA . LYS A 1 111 ? -17.120 4.438 30.674 1.00 86.38 111 LYS A CA 1
ATOM 891 C C . LYS A 1 111 ? -18.581 4.198 30.285 1.00 86.38 111 LYS A C 1
ATOM 893 O O . LYS A 1 111 ? -18.994 4.491 29.163 1.00 86.38 111 LYS A O 1
ATOM 898 N N . LYS A 1 112 ? -19.402 3.719 31.228 1.00 78.56 112 LYS A N 1
ATOM 899 C CA . LYS A 1 112 ? -20.832 3.427 30.993 1.00 78.56 112 LYS A CA 1
ATOM 900 C C . LYS A 1 112 ? -21.616 4.646 30.492 1.00 78.56 112 LYS A C 1
ATOM 902 O O . LYS A 1 112 ? -22.410 4.486 29.576 1.00 78.56 112 LYS A O 1
ATOM 907 N N . SER A 1 113 ? -21.316 5.840 31.000 1.00 84.88 113 SER A N 1
ATOM 908 C CA . SER A 1 113 ? -21.969 7.099 30.614 1.00 84.88 113 SER A CA 1
ATOM 909 C C . SER A 1 113 ? -21.541 7.667 29.258 1.00 84.88 113 SER A C 1
ATOM 911 O O . SER A 1 113 ? -22.175 8.596 28.774 1.00 84.88 113 SER A O 1
ATOM 913 N N . SER A 1 114 ? -20.478 7.145 28.633 1.00 85.19 114 SER A N 1
ATOM 914 C CA . SER A 1 114 ? -20.062 7.629 27.314 1.00 85.19 114 SER A CA 1
ATOM 915 C C . SER A 1 114 ? -21.091 7.220 26.267 1.00 85.19 114 SER A C 1
ATOM 917 O O . SER A 1 114 ? -21.435 6.040 26.175 1.00 85.19 114 SER A O 1
ATOM 919 N N . ILE A 1 115 ? -21.530 8.170 25.454 1.00 79.62 115 ILE A N 1
ATOM 920 C CA . ILE A 1 115 ? -22.271 7.909 24.219 1.00 79.62 115 ILE A CA 1
ATOM 921 C C . ILE A 1 115 ? -21.239 7.818 23.086 1.00 79.62 115 ILE A C 1
ATOM 923 O O . ILE A 1 115 ? -20.173 8.431 23.177 1.00 79.62 115 ILE A O 1
ATOM 927 N N . VAL A 1 116 ? -21.492 6.975 22.086 1.00 82.88 116 VAL A N 1
ATOM 928 C CA . VAL A 1 116 ? -20.647 6.881 20.886 1.00 82.88 116 VAL A CA 1
ATOM 929 C C . VAL A 1 116 ? -21.129 7.935 19.897 1.00 82.88 116 VAL A C 1
ATOM 931 O O . VAL A 1 116 ? -22.316 7.960 19.588 1.00 82.88 116 VAL A O 1
ATOM 934 N N . ASP A 1 117 ? -20.215 8.765 19.405 1.00 88.94 117 ASP A N 1
ATOM 935 C CA . ASP A 1 117 ? -20.466 9.750 18.351 1.00 88.94 117 ASP A CA 1
ATOM 936 C C . ASP A 1 117 ? -19.599 9.384 17.133 1.00 88.94 117 ASP A C 1
ATOM 938 O O . ASP A 1 117 ? -18.403 9.697 17.108 1.00 88.94 117 ASP A O 1
ATOM 942 N N . PRO A 1 118 ? -20.116 8.549 16.212 1.00 91.75 118 PRO A N 1
ATOM 943 C CA . PRO A 1 118 ? -19.299 7.949 15.173 1.00 91.75 118 PRO A CA 1
ATOM 944 C C . PRO A 1 118 ? -19.165 8.859 13.951 1.00 91.75 118 PRO A C 1
ATOM 946 O O . PRO A 1 118 ? -20.141 9.390 13.430 1.00 91.75 118 PRO A O 1
ATOM 949 N N . LEU A 1 119 ? -17.948 8.918 13.419 1.00 93.62 119 LEU A N 1
ATOM 950 C CA . LEU A 1 119 ? -17.648 9.456 12.098 1.00 93.62 119 LEU A CA 1
ATOM 951 C C . LEU A 1 119 ? -17.074 8.330 11.238 1.00 93.62 119 LEU A C 1
ATOM 953 O O . LEU A 1 119 ? -16.230 7.561 11.700 1.00 93.62 119 LEU A O 1
ATOM 957 N N . VAL A 1 120 ? -17.507 8.254 9.980 1.00 95.56 120 VAL A N 1
ATOM 958 C CA . VAL A 1 120 ? -16.925 7.345 8.988 1.00 95.56 120 VAL A CA 1
ATOM 959 C C . VAL A 1 120 ? -16.004 8.139 8.072 1.00 95.56 120 VAL A C 1
ATOM 961 O O . VAL A 1 120 ? -16.357 9.224 7.617 1.00 95.56 120 VAL A O 1
ATOM 964 N N . ARG A 1 121 ? -14.825 7.582 7.799 1.00 95.94 121 ARG A N 1
ATOM 965 C CA . ARG A 1 121 ? -13.844 8.117 6.856 1.00 95.94 121 ARG A CA 1
ATOM 966 C C . ARG A 1 121 ? -13.591 7.078 5.771 1.00 95.94 121 ARG A C 1
ATOM 968 O O . ARG A 1 121 ? -13.457 5.896 6.083 1.00 95.94 121 ARG A O 1
ATOM 975 N N . VAL A 1 122 ? -13.518 7.518 4.520 1.00 97.25 122 VAL A N 1
ATOM 976 C CA . VAL A 1 122 ? -13.186 6.677 3.365 1.00 97.25 122 VAL A CA 1
ATOM 977 C C . VAL A 1 122 ? -11.868 7.192 2.808 1.00 97.25 122 VAL A C 1
ATOM 979 O O . VAL A 1 122 ? -11.734 8.382 2.598 1.00 97.25 122 VAL A O 1
ATOM 982 N N . GLN A 1 123 ? -10.880 6.323 2.610 1.00 97.44 123 GLN A N 1
ATOM 983 C CA . GLN A 1 123 ? -9.564 6.718 2.099 1.00 97.44 123 GLN A CA 1
ATOM 984 C C . GLN A 1 123 ? -9.173 5.822 0.930 1.00 97.44 123 GLN A C 1
ATOM 986 O O . GLN A 1 123 ? -9.396 4.610 0.973 1.00 97.44 123 GLN A O 1
ATOM 991 N N . ILE A 1 124 ? -8.558 6.415 -0.090 1.00 97.94 124 ILE A N 1
ATOM 992 C CA . ILE A 1 124 ? -7.975 5.705 -1.228 1.00 97.94 124 ILE A CA 1
ATOM 993 C C . ILE A 1 124 ? -6.453 5.739 -1.103 1.00 97.94 124 ILE A C 1
ATOM 995 O O . ILE A 1 124 ? -5.850 6.796 -0.922 1.00 97.94 124 ILE A O 1
ATOM 999 N N . PHE A 1 125 ? -5.836 4.562 -1.208 1.00 97.94 125 PHE A N 1
ATOM 1000 C CA . PHE A 1 125 ? -4.387 4.380 -1.189 1.00 97.94 125 PHE A CA 1
ATOM 1001 C C . PHE A 1 125 ? -3.935 3.789 -2.518 1.00 97.94 125 PHE A C 1
ATOM 1003 O O . PHE A 1 125 ? -4.489 2.791 -2.979 1.00 97.94 125 PHE A O 1
ATOM 1010 N N . GLY A 1 126 ? -2.899 4.371 -3.108 1.00 97.06 126 GLY A N 1
ATOM 1011 C CA . GLY A 1 126 ? -2.389 3.943 -4.401 1.00 97.06 126 GLY A CA 1
ATOM 1012 C C . GLY A 1 126 ? -1.235 4.820 -4.850 1.00 97.06 126 GLY A C 1
ATOM 1013 O O . GLY A 1 126 ? -0.427 5.274 -4.036 1.00 97.06 126 GLY A O 1
ATOM 1014 N N . VAL A 1 127 ? -1.146 5.059 -6.153 1.00 97.31 127 VAL A N 1
ATOM 1015 C CA . VAL A 1 127 ? -0.261 6.099 -6.691 1.00 97.31 127 VAL A CA 1
ATOM 1016 C C . VAL A 1 127 ? -0.715 7.479 -6.195 1.00 97.31 127 VAL A C 1
ATOM 1018 O O . VAL A 1 127 ? -1.900 7.64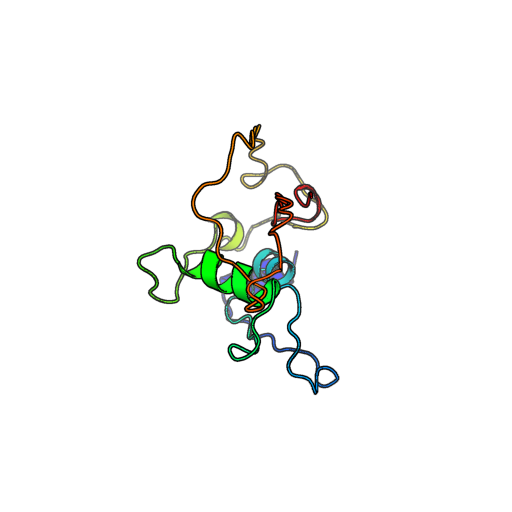9 -5.921 1.00 97.31 127 VAL A O 1
ATOM 1021 N N . PRO A 1 128 ? 0.179 8.481 -6.090 1.00 97.00 128 PRO A N 1
ATOM 1022 C CA . PRO A 1 128 ? -0.172 9.827 -5.629 1.00 97.00 128 PRO A CA 1
ATOM 1023 C C . PRO A 1 128 ? -1.401 10.443 -6.310 1.00 97.00 128 PRO A C 1
ATOM 1025 O O . PRO A 1 128 ? -2.162 11.140 -5.653 1.00 97.00 128 PRO A O 1
ATOM 1028 N N . ALA A 1 129 ? -1.615 10.157 -7.598 1.00 96.12 129 ALA A N 1
ATOM 1029 C CA . ALA A 1 129 ? -2.770 10.646 -8.353 1.00 96.12 129 ALA A CA 1
ATOM 1030 C C . ALA A 1 129 ? -4.123 10.072 -7.884 1.00 96.12 129 ALA A C 1
ATOM 1032 O O . ALA A 1 129 ? -5.149 10.707 -8.110 1.00 96.12 129 ALA A O 1
ATOM 1033 N N . ASP A 1 130 ? -4.125 8.906 -7.230 1.00 96.94 130 ASP A N 1
ATOM 1034 C CA . ASP A 1 130 ? -5.336 8.233 -6.743 1.00 96.94 130 ASP A CA 1
ATOM 1035 C C . ASP A 1 130 ? -5.629 8.541 -5.264 1.00 96.94 130 ASP A C 1
ATOM 1037 O O . ASP A 1 130 ? -6.710 8.215 -4.775 1.00 96.94 130 ASP A O 1
ATOM 1041 N N . VAL A 1 131 ? -4.672 9.117 -4.522 1.00 97.25 131 VAL A N 1
ATOM 1042 C CA . VAL A 1 131 ? -4.819 9.341 -3.076 1.00 97.25 131 VAL A CA 1
ATOM 1043 C C . VAL A 1 131 ? -5.939 10.344 -2.807 1.00 97.25 131 VAL A C 1
ATOM 1045 O O . VAL A 1 131 ? -5.907 11.474 -3.288 1.00 97.25 131 VAL A O 1
ATOM 1048 N N . ALA A 1 132 ? -6.905 9.930 -1.991 1.00 96.12 132 ALA A N 1
ATOM 1049 C CA . ALA A 1 132 ? -8.060 10.731 -1.602 1.00 96.12 132 ALA A CA 1
ATOM 1050 C C . ALA A 1 132 ? -8.532 10.361 -0.186 1.00 96.12 132 ALA A C 1
ATOM 1052 O O . ALA A 1 132 ? -8.279 9.248 0.289 1.00 96.12 132 ALA A O 1
ATOM 1053 N N . GLU A 1 133 ? -9.226 11.290 0.470 1.00 88.31 133 GLU A N 1
ATOM 1054 C CA . GLU A 1 133 ? -9.887 11.139 1.775 1.00 88.31 133 GLU A CA 1
ATOM 1055 C C . GLU A 1 133 ? -11.245 11.851 1.776 1.00 88.31 133 GLU A C 1
ATOM 1057 O O . GLU A 1 133 ? -11.339 12.903 1.103 1.00 88.31 133 GLU A O 1
#

Radius of gyration: 18.37 Å; chains: 1; bounding box: 42×28×52 Å